Protein AF-A0A0L7L398-F1 (afdb_monomer_lite)

pLDDT: mean 77.84, std 15.39, range [39.25, 94.81]

Foldseek 3Di:
DPPPPPPPCPDPQNVLLVVLLVLLVQLLVCLLPPLVSNVVSLVVSLVSLVSHDDPVSVVSNVVSVLVSLVSLLVSLCVLCVVCNVVSVVVNVCVVVVVVVVVVVPVVPPDDDPPDVCCVVPVVSCCCVVPPVNVCCVVVVVVVVSSVSSVCSVDVPDD

Organism: Operophtera brumata (NCBI:txid104452)

Structure (mmCIF, N/CA/C/O backbone):
data_AF-A0A0L7L398-F1
#
_entry.id   AF-A0A0L7L398-F1
#
loop_
_atom_site.group_PDB
_atom_site.id
_atom_site.type_symbol
_atom_site.label_atom_id
_atom_site.label_alt_id
_atom_site.label_comp_id
_atom_site.label_asym_id
_atom_site.label_entity_id
_atom_site.label_seq_id
_atom_site.pdbx_PDB_ins_code
_atom_site.Cartn_x
_atom_site.Cartn_y
_atom_site.Cartn_z
_atom_site.occupancy
_atom_site.B_iso_or_equiv
_atom_site.auth_seq_id
_atom_site.auth_comp_id
_atom_site.auth_asym_id
_atom_site.auth_atom_id
_atom_site.pdbx_PDB_model_num
ATOM 1 N N . MET A 1 1 ? -39.641 -20.750 16.154 1.00 39.25 1 MET A N 1
ATOM 2 C CA . MET A 1 1 ? -38.904 -19.497 15.903 1.00 39.25 1 MET A CA 1
ATOM 3 C C . MET A 1 1 ? -37.516 -19.894 15.452 1.00 39.25 1 MET A C 1
ATOM 5 O O . MET A 1 1 ? -36.731 -20.330 16.280 1.00 39.25 1 MET A O 1
ATOM 9 N N . ALA A 1 2 ? -37.275 -19.894 14.142 1.00 43.53 2 ALA A N 1
ATOM 10 C CA . ALA A 1 2 ? -35.922 -20.023 13.628 1.00 43.53 2 ALA A CA 1
ATOM 11 C C . ALA A 1 2 ? -35.258 -18.660 13.843 1.00 43.53 2 ALA A C 1
ATOM 13 O O . ALA A 1 2 ? -35.734 -17.660 13.316 1.00 43.53 2 ALA A O 1
ATOM 14 N N . GLU A 1 3 ? -34.237 -18.612 14.690 1.00 47.12 3 GLU A N 1
ATOM 15 C CA . GLU A 1 3 ? -33.284 -17.507 14.703 1.00 47.12 3 GLU A CA 1
ATOM 16 C C . GLU A 1 3 ? -32.613 -17.511 13.323 1.00 47.12 3 GLU A C 1
ATOM 18 O O . GLU A 1 3 ? -31.698 -18.298 13.070 1.00 47.12 3 GLU A O 1
ATOM 23 N N . GLU A 1 4 ? -33.108 -16.697 12.388 1.00 49.31 4 GLU A N 1
ATOM 24 C CA . GLU A 1 4 ? -32.324 -16.334 11.213 1.00 49.31 4 GLU A CA 1
ATOM 25 C C . GLU A 1 4 ? -31.122 -15.555 11.739 1.00 49.31 4 GLU A C 1
ATOM 27 O O . GLU A 1 4 ? -31.197 -14.365 12.033 1.00 49.31 4 GLU A O 1
ATOM 32 N N . ARG A 1 5 ? -30.008 -16.264 11.948 1.00 48.00 5 ARG A N 1
ATOM 33 C CA . ARG A 1 5 ? -28.706 -15.636 12.140 1.00 48.00 5 ARG A CA 1
ATOM 34 C C . ARG A 1 5 ? -28.458 -14.818 10.882 1.00 48.00 5 ARG A C 1
ATOM 36 O O . ARG A 1 5 ? -28.091 -15.397 9.860 1.00 48.00 5 ARG A O 1
ATOM 43 N N . GLU A 1 6 ? -28.704 -13.510 10.933 1.00 47.56 6 GLU A N 1
ATOM 44 C CA . GLU A 1 6 ? -28.286 -12.595 9.876 1.00 47.56 6 GLU A CA 1
ATOM 45 C C . GLU A 1 6 ? -26.821 -12.905 9.586 1.00 47.56 6 GLU A C 1
ATOM 47 O O . GLU A 1 6 ? -25.951 -12.769 10.452 1.00 47.56 6 GLU A O 1
ATOM 52 N N . ASN A 1 7 ? -26.553 -13.429 8.391 1.00 52.06 7 ASN A N 1
ATOM 53 C CA . ASN A 1 7 ? -25.196 -13.714 7.977 1.00 52.06 7 ASN A CA 1
ATOM 54 C C . ASN A 1 7 ? -24.502 -12.364 7.864 1.00 52.06 7 ASN A C 1
ATOM 56 O O . ASN A 1 7 ? -24.631 -11.676 6.856 1.00 52.06 7 ASN A O 1
ATOM 60 N N . ILE A 1 8 ? -23.757 -11.997 8.905 1.00 53.94 8 ILE A N 1
ATOM 61 C CA . ILE A 1 8 ? -22.939 -10.785 8.946 1.00 53.94 8 ILE A CA 1
ATOM 62 C C . ILE A 1 8 ? -22.047 -10.742 7.688 1.00 53.94 8 ILE A C 1
ATOM 64 O O . ILE A 1 8 ? -21.820 -9.678 7.131 1.00 53.94 8 ILE A O 1
ATOM 68 N N . PHE A 1 9 ? -21.641 -11.900 7.154 1.00 49.59 9 PHE A N 1
ATOM 69 C CA . PHE A 1 9 ? -20.884 -12.055 5.904 1.00 49.59 9 PHE A CA 1
ATOM 70 C C . PHE A 1 9 ? -21.622 -11.669 4.604 1.00 49.59 9 PHE A C 1
ATOM 72 O O . PHE A 1 9 ? -20.958 -11.437 3.601 1.00 49.59 9 PHE A O 1
ATOM 79 N N . LEU A 1 10 ? -22.958 -11.603 4.596 1.00 52.22 10 LEU A N 1
ATOM 80 C CA . LEU A 1 10 ? -23.795 -11.279 3.425 1.00 52.22 10 LEU A CA 1
ATOM 81 C C . LEU A 1 10 ? -24.407 -9.871 3.492 1.00 52.22 10 LEU A C 1
ATOM 83 O O . LEU A 1 10 ? -25.253 -9.519 2.671 1.00 52.22 10 LEU A O 1
ATOM 87 N N . PHE A 1 11 ? -23.980 -9.048 4.450 1.00 59.00 11 PHE A N 1
ATOM 88 C CA . PHE A 1 11 ? -24.321 -7.630 4.450 1.00 59.00 11 PHE A CA 1
ATOM 89 C C . PHE A 1 11 ? -23.665 -6.964 3.228 1.00 59.00 11 PHE A C 1
ATOM 91 O O . PHE A 1 11 ? -22.477 -7.172 2.986 1.00 59.00 11 PHE A O 1
ATOM 98 N N . VAL A 1 12 ? -24.423 -6.165 2.466 1.00 60.59 12 VAL A N 1
ATOM 99 C CA . VAL A 1 12 ? -23.952 -5.493 1.231 1.00 60.59 12 VAL A CA 1
ATOM 100 C C . VAL A 1 12 ? -22.580 -4.801 1.391 1.00 60.59 12 VAL A C 1
ATOM 102 O O . VAL A 1 12 ? -21.748 -4.989 0.507 1.00 60.59 12 VAL A O 1
ATOM 105 N N . PRO A 1 13 ? -22.282 -4.101 2.506 1.00 61.59 13 PRO A N 1
ATOM 106 C CA . PRO A 1 13 ? -20.949 -3.560 2.793 1.00 61.59 13 PRO A CA 1
ATOM 107 C C . PRO A 1 13 ? -19.836 -4.620 2.793 1.00 61.59 13 PRO A C 1
ATOM 109 O O . PRO A 1 13 ? -18.878 -4.521 2.039 1.00 61.59 13 PRO A O 1
ATOM 112 N N . ASN A 1 14 ? -20.023 -5.732 3.508 1.00 66.31 14 ASN A N 1
ATOM 113 C CA . ASN A 1 14 ? -19.005 -6.783 3.592 1.00 66.31 14 ASN A CA 1
ATOM 114 C C . ASN A 1 14 ? -18.780 -7.493 2.243 1.00 66.31 14 ASN A C 1
ATOM 116 O O . ASN A 1 14 ? -17.672 -7.949 1.966 1.00 66.31 14 ASN A O 1
ATOM 120 N N . LEU A 1 15 ? -19.799 -7.561 1.375 1.00 70.44 15 LEU A N 1
ATOM 121 C CA . LEU A 1 15 ? -19.646 -8.076 0.010 1.00 70.44 15 LEU A CA 1
ATOM 122 C C . LEU A 1 15 ? -18.787 -7.147 -0.865 1.00 70.44 15 LEU A C 1
ATOM 124 O O . LEU A 1 15 ? -17.994 -7.635 -1.673 1.00 70.44 15 LEU A O 1
ATOM 128 N N . ILE A 1 16 ? -18.908 -5.828 -0.677 1.00 76.00 16 ILE A N 1
ATOM 129 C CA . ILE A 1 16 ? -18.028 -4.837 -1.310 1.00 76.00 16 ILE A CA 1
ATOM 130 C C . ILE A 1 16 ? -16.599 -5.033 -0.799 1.00 76.00 16 ILE A C 1
ATOM 132 O O . ILE A 1 16 ? -15.696 -5.163 -1.625 1.00 76.00 16 ILE A O 1
ATOM 136 N N . GLY A 1 17 ? -16.407 -5.193 0.515 1.00 74.00 17 GLY A N 1
ATOM 137 C CA . GLY A 1 17 ? -15.112 -5.526 1.116 1.00 74.00 17 GLY A CA 1
ATOM 138 C C . GLY A 1 17 ? -14.450 -6.766 0.495 1.00 74.00 17 GLY A C 1
ATOM 139 O O . GLY A 1 17 ? -13.281 -6.728 0.111 1.00 74.00 17 GLY A O 1
ATOM 140 N N . PHE A 1 18 ? -15.191 -7.858 0.273 1.00 78.69 18 PHE A N 1
ATOM 141 C CA . PHE A 1 18 ? -14.652 -9.028 -0.442 1.00 78.69 18 PHE A CA 1
ATOM 142 C C . PHE A 1 18 ? -14.315 -8.735 -1.912 1.00 78.69 18 PHE A C 1
ATOM 144 O O . PHE A 1 18 ? -13.302 -9.218 -2.422 1.00 78.69 18 PHE A O 1
ATOM 151 N N . GLY A 1 19 ? -15.128 -7.921 -2.592 1.00 83.31 19 GLY A N 1
ATOM 152 C CA . GLY A 1 19 ? -14.837 -7.438 -3.942 1.00 83.31 19 GLY A CA 1
ATOM 153 C C . GLY A 1 19 ? -13.525 -6.651 -4.016 1.00 83.31 19 GLY A C 1
ATOM 154 O O . GLY A 1 19 ? -12.735 -6.872 -4.936 1.00 83.31 19 GLY A O 1
ATOM 155 N N . ARG A 1 20 ? -13.245 -5.804 -3.016 1.00 86.25 20 ARG A N 1
ATOM 156 C CA . ARG A 1 20 ? -11.971 -5.076 -2.879 1.00 86.25 20 ARG A CA 1
ATOM 157 C C . ARG A 1 20 ? -10.794 -6.035 -2.775 1.00 86.25 20 ARG A C 1
ATOM 159 O O . ARG A 1 20 ? -9.842 -5.915 -3.538 1.00 86.25 20 ARG A O 1
ATOM 166 N N . VAL A 1 21 ? -10.890 -7.046 -1.913 1.00 86.38 21 VAL A N 1
ATOM 167 C CA . VAL A 1 21 ? -9.833 -8.061 -1.762 1.00 86.38 21 VAL A CA 1
ATOM 168 C C . VAL A 1 21 ? -9.542 -8.766 -3.092 1.00 86.38 21 VAL A C 1
ATOM 170 O O . VAL A 1 21 ? -8.379 -8.942 -3.452 1.00 86.38 21 VAL A O 1
ATOM 173 N N . ILE A 1 22 ? -10.572 -9.120 -3.867 1.00 89.38 22 ILE A N 1
ATOM 174 C CA . ILE A 1 22 ? -10.392 -9.744 -5.189 1.00 89.38 22 ILE A CA 1
ATOM 175 C C . ILE A 1 22 ? -9.692 -8.783 -6.163 1.00 89.38 22 ILE A C 1
ATOM 177 O O . ILE A 1 22 ? -8.738 -9.182 -6.833 1.00 89.38 22 ILE A O 1
ATOM 181 N N . LEU A 1 23 ? -10.126 -7.521 -6.232 1.00 88.19 23 LEU A N 1
ATOM 182 C CA . LEU A 1 23 ? -9.494 -6.501 -7.077 1.00 88.19 23 LEU A CA 1
ATOM 183 C C . LEU A 1 23 ? -8.032 -6.258 -6.687 1.00 88.19 23 LEU A C 1
ATOM 185 O O . LEU A 1 23 ? -7.177 -6.149 -7.567 1.00 88.19 23 LEU A O 1
ATOM 189 N N . ALA A 1 24 ? -7.733 -6.230 -5.389 1.00 89.25 24 ALA A N 1
ATOM 190 C CA . ALA A 1 24 ? -6.380 -6.107 -4.868 1.00 89.25 24 ALA A CA 1
ATOM 191 C C . ALA A 1 24 ? -5.509 -7.303 -5.290 1.00 89.25 24 ALA A C 1
ATOM 193 O O . ALA A 1 24 ? -4.429 -7.105 -5.837 1.00 89.25 24 ALA A O 1
ATOM 194 N N . ILE A 1 25 ? -6.004 -8.540 -5.163 1.00 90.56 25 ILE A N 1
ATOM 195 C CA . ILE A 1 25 ? -5.283 -9.747 -5.610 1.00 90.56 25 ILE A CA 1
ATOM 196 C C . ILE A 1 25 ? -4.986 -9.699 -7.114 1.00 90.56 25 ILE A C 1
ATOM 198 O O . ILE A 1 25 ? -3.861 -9.984 -7.530 1.00 90.56 25 ILE A O 1
ATOM 202 N N . ILE A 1 26 ? -5.970 -9.310 -7.932 1.00 90.56 26 ILE A N 1
ATOM 203 C CA . ILE A 1 26 ? -5.778 -9.134 -9.379 1.00 90.56 26 ILE A CA 1
ATOM 204 C C . ILE A 1 26 ? -4.699 -8.078 -9.632 1.00 90.56 26 ILE A C 1
ATOM 206 O O . ILE A 1 26 ? -3.782 -8.308 -10.422 1.00 90.56 26 ILE A O 1
ATOM 210 N N . SER A 1 27 ? -4.755 -6.951 -8.919 1.00 91.25 27 SER A N 1
ATOM 211 C CA . SER A 1 27 ? -3.730 -5.915 -9.007 1.00 91.25 27 SER A CA 1
ATOM 212 C C . SER A 1 27 ? -2.341 -6.461 -8.680 1.00 91.25 27 SER A C 1
ATOM 214 O O . SER A 1 27 ? -1.405 -6.187 -9.424 1.00 91.25 27 SER A O 1
ATOM 216 N N . PHE A 1 28 ? -2.186 -7.231 -7.602 1.00 91.56 28 PHE A N 1
ATOM 217 C CA . PHE A 1 28 ? -0.888 -7.762 -7.173 1.00 91.56 28 PHE A CA 1
ATOM 218 C C . PHE A 1 28 ? -0.298 -8.731 -8.193 1.00 91.56 28 PHE A C 1
ATOM 220 O O . PHE A 1 28 ? 0.907 -8.723 -8.433 1.00 91.56 28 PHE A O 1
ATOM 227 N N . TYR A 1 29 ? -1.144 -9.537 -8.832 1.00 91.44 29 TYR A N 1
ATOM 228 C CA . TYR A 1 29 ? -0.708 -10.462 -9.871 1.00 91.44 29 TYR A CA 1
ATOM 229 C C . TYR A 1 29 ? -0.186 -9.732 -11.118 1.00 91.44 29 TYR A C 1
ATOM 231 O O . TYR A 1 29 ? 0.839 -10.110 -11.685 1.00 91.44 29 TYR A O 1
ATOM 239 N N . PHE A 1 30 ? -0.871 -8.665 -11.537 1.00 91.25 30 PHE A N 1
ATOM 240 C CA . PHE A 1 30 ? -0.505 -7.908 -12.736 1.00 91.25 30 PHE A CA 1
ATOM 241 C C . PHE A 1 30 ? 0.516 -6.794 -12.485 1.00 91.25 30 PHE A C 1
ATOM 243 O O . PHE A 1 30 ? 1.105 -6.298 -13.445 1.00 91.25 30 PHE A O 1
ATOM 250 N N . MET A 1 31 ? 0.788 -6.443 -11.225 1.00 91.00 31 MET A N 1
ATOM 251 C CA . MET A 1 31 ? 1.742 -5.401 -10.832 1.00 91.00 31 MET A CA 1
ATOM 252 C C . MET A 1 31 ? 3.117 -5.524 -11.522 1.00 91.00 31 MET A C 1
ATOM 254 O O . MET A 1 31 ? 3.612 -4.510 -12.013 1.00 91.00 31 MET A O 1
ATOM 258 N N . PRO A 1 32 ? 3.733 -6.713 -11.656 1.00 88.56 32 PRO A N 1
ATOM 259 C CA . PRO A 1 32 ? 5.038 -6.833 -12.307 1.00 88.56 32 PRO A CA 1
ATOM 260 C C . PRO A 1 32 ? 5.012 -6.688 -13.837 1.00 88.56 32 PRO A C 1
ATOM 262 O O . PRO A 1 32 ? 6.064 -6.495 -14.438 1.00 88.56 32 PRO A O 1
ATOM 265 N N . THR A 1 33 ? 3.849 -6.822 -14.486 1.00 86.12 33 THR A N 1
ATOM 266 C CA . THR A 1 33 ? 3.769 -7.035 -15.946 1.00 86.12 33 THR A CA 1
ATOM 267 C C . THR A 1 33 ? 2.894 -6.028 -16.696 1.00 86.12 33 THR A C 1
ATOM 269 O O . THR A 1 33 ? 3.226 -5.679 -17.823 1.00 86.12 33 THR A O 1
ATOM 272 N N . HIS A 1 34 ? 1.788 -5.558 -16.110 1.00 88.69 34 HIS A N 1
ATOM 273 C CA . HIS A 1 34 ? 0.787 -4.719 -16.781 1.00 88.69 34 HIS A CA 1
ATOM 274 C C . HIS A 1 34 ? 0.408 -3.518 -15.904 1.00 88.69 34 HIS A C 1
ATOM 276 O O . HIS A 1 34 ? -0.574 -3.563 -15.161 1.00 88.69 34 HIS A O 1
ATOM 282 N N . CYS A 1 35 ? 1.159 -2.418 -16.038 1.00 88.12 35 CYS A N 1
ATOM 283 C CA . CYS A 1 35 ? 0.992 -1.203 -15.230 1.00 88.12 35 CYS A CA 1
ATOM 284 C C . CYS A 1 35 ? -0.441 -0.665 -15.216 1.00 88.12 35 CYS A C 1
ATOM 286 O O . CYS A 1 35 ? -0.985 -0.399 -14.149 1.00 88.12 35 CYS A O 1
ATOM 288 N N . THR A 1 36 ? -1.069 -0.505 -16.384 1.00 86.06 36 THR A N 1
ATOM 289 C CA . THR A 1 36 ? -2.403 0.104 -16.479 1.00 86.06 36 THR A CA 1
ATOM 290 C C . THR A 1 36 ? -3.456 -0.738 -15.766 1.00 86.06 36 THR A C 1
ATOM 292 O O . THR A 1 36 ? -4.225 -0.202 -14.975 1.00 86.06 36 THR A O 1
ATOM 295 N N . LEU A 1 37 ? -3.454 -2.058 -15.992 1.00 86.69 37 LEU A N 1
ATOM 296 C CA . LEU A 1 37 ? -4.405 -2.972 -15.360 1.00 86.69 37 LEU A CA 1
ATOM 297 C C . LEU A 1 37 ? -4.207 -3.011 -13.841 1.00 86.69 37 LEU A C 1
ATOM 299 O O . LEU A 1 37 ? -5.180 -2.894 -13.098 1.00 86.69 37 LEU A O 1
ATOM 303 N N . ALA A 1 38 ? -2.954 -3.103 -13.387 1.00 88.75 38 ALA A N 1
ATOM 304 C CA . ALA A 1 38 ? -2.623 -3.059 -11.969 1.00 88.75 38 ALA A CA 1
ATOM 305 C C . ALA A 1 38 ? -3.093 -1.746 -11.326 1.00 88.75 38 ALA A C 1
ATOM 307 O O . ALA A 1 38 ? -3.847 -1.783 -10.361 1.00 88.75 38 ALA A O 1
ATOM 308 N N . CYS A 1 39 ? -2.756 -0.586 -11.899 1.00 87.94 39 CYS A N 1
ATOM 309 C CA . CYS A 1 39 ? -3.191 0.711 -11.377 1.00 87.94 39 CYS A CA 1
ATOM 310 C C . CYS A 1 39 ? -4.719 0.846 -11.334 1.00 87.94 39 CYS A C 1
ATOM 312 O O . CYS A 1 39 ? -5.256 1.324 -10.337 1.00 87.94 39 CYS A O 1
ATOM 314 N N . THR A 1 40 ? -5.438 0.426 -12.381 1.00 88.12 40 THR A N 1
ATOM 315 C CA . THR A 1 40 ? -6.905 0.515 -12.399 1.00 88.12 40 THR A CA 1
ATOM 316 C C . THR A 1 40 ? -7.530 -0.372 -11.325 1.00 88.12 40 THR A C 1
ATOM 318 O O . THR A 1 40 ? -8.385 0.104 -10.581 1.00 88.12 40 THR A O 1
ATOM 321 N N . CYS A 1 41 ? -7.095 -1.628 -11.192 1.00 88.81 41 CYS A N 1
ATOM 322 C CA . CYS A 1 41 ? -7.581 -2.527 -10.143 1.00 88.81 41 CYS A CA 1
ATOM 323 C C . CYS A 1 41 ? -7.232 -2.011 -8.738 1.00 88.81 41 CYS A C 1
ATOM 325 O O . CYS A 1 41 ? -8.098 -2.014 -7.865 1.00 88.81 41 CYS A O 1
ATOM 327 N N . TYR A 1 42 ? -6.012 -1.505 -8.542 1.00 87.88 42 TYR A N 1
ATOM 328 C CA . TYR A 1 42 ? -5.545 -0.936 -7.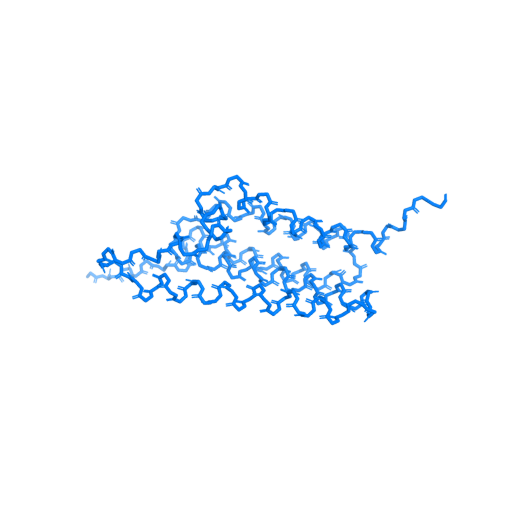278 1.00 87.88 42 TYR A CA 1
ATOM 329 C C . TYR A 1 42 ? -6.376 0.273 -6.840 1.00 87.88 42 TYR A C 1
ATOM 331 O O . TYR A 1 42 ? -6.933 0.287 -5.745 1.00 87.88 42 TYR A O 1
ATOM 339 N N . ILE A 1 43 ? -6.526 1.266 -7.723 1.00 86.50 43 ILE A N 1
ATOM 340 C CA . ILE A 1 43 ? -7.279 2.494 -7.439 1.00 86.50 43 ILE A CA 1
ATOM 341 C C . ILE A 1 43 ? -8.759 2.174 -7.235 1.00 86.50 43 ILE A C 1
ATOM 343 O O . ILE A 1 43 ? -9.380 2.713 -6.324 1.00 86.50 43 ILE A O 1
ATOM 347 N N . THR A 1 44 ? -9.328 1.270 -8.038 1.00 86.00 44 THR A N 1
ATOM 348 C CA . THR A 1 44 ? -10.730 0.856 -7.871 1.00 86.00 44 THR A CA 1
ATOM 349 C C . THR A 1 44 ? -10.930 0.168 -6.521 1.00 86.00 44 THR A C 1
ATOM 351 O O . THR A 1 44 ? -11.892 0.475 -5.824 1.00 86.00 44 THR A O 1
ATOM 354 N N . SER A 1 45 ? -10.001 -0.701 -6.109 1.00 86.50 45 SER A N 1
ATOM 355 C CA . SER A 1 45 ? -10.023 -1.321 -4.782 1.00 86.50 45 SER A CA 1
ATOM 356 C C . SER A 1 45 ? -9.942 -0.279 -3.663 1.00 86.50 45 SER A C 1
ATOM 358 O O . SER A 1 45 ? -10.684 -0.384 -2.693 1.00 86.50 45 SER A O 1
ATOM 360 N N . ALA A 1 46 ? -9.089 0.740 -3.788 1.00 82.12 46 ALA A N 1
ATOM 361 C CA . ALA A 1 46 ? -8.950 1.796 -2.783 1.00 82.12 46 ALA A CA 1
ATOM 362 C C . ALA A 1 46 ? -10.176 2.729 -2.712 1.00 82.12 46 ALA A C 1
ATOM 364 O O . ALA A 1 46 ? -10.592 3.118 -1.631 1.00 82.12 46 ALA A O 1
ATOM 365 N N . LEU A 1 47 ? -10.803 3.071 -3.843 1.00 80.56 47 LEU A N 1
ATOM 366 C CA . LEU A 1 47 ? -11.978 3.957 -3.866 1.00 80.56 47 LEU A CA 1
ATOM 367 C C . LEU A 1 47 ? -13.243 3.304 -3.296 1.00 80.56 47 LEU A C 1
ATOM 369 O O . LEU A 1 47 ? -14.122 4.001 -2.790 1.00 80.56 47 LEU A O 1
ATOM 373 N N . LEU A 1 48 ? -13.342 1.977 -3.381 1.00 77.44 48 LEU A N 1
ATOM 374 C CA . LEU A 1 48 ? -14.474 1.221 -2.843 1.00 77.44 48 LEU A CA 1
ATOM 375 C C . LEU A 1 48 ? -14.492 1.160 -1.301 1.00 77.44 48 LEU A C 1
ATOM 377 O O . LEU A 1 48 ? -15.501 0.740 -0.745 1.00 77.44 48 LEU A O 1
ATOM 381 N N . ASP A 1 49 ? -13.439 1.642 -0.631 1.00 72.00 49 ASP A N 1
ATOM 382 C CA . ASP A 1 49 ? -13.322 1.777 0.832 1.00 72.00 49 ASP A CA 1
ATOM 383 C C . ASP A 1 49 ? -14.433 2.620 1.471 1.00 72.00 49 ASP A C 1
ATOM 385 O O . ASP A 1 49 ? -14.911 2.356 2.569 1.00 72.00 49 ASP A O 1
ATOM 389 N N . ALA A 1 50 ? -14.913 3.636 0.752 1.00 64.00 50 ALA A N 1
ATOM 390 C CA . ALA A 1 50 ? -15.877 4.591 1.290 1.00 64.00 50 ALA A CA 1
ATOM 391 C C . ALA A 1 50 ? -17.297 4.020 1.490 1.00 64.00 50 ALA A C 1
ATOM 393 O O . ALA A 1 50 ? -18.173 4.729 1.990 1.00 64.00 50 ALA A O 1
ATOM 394 N N . PHE A 1 51 ? -17.550 2.775 1.071 1.00 64.31 51 PHE A N 1
ATOM 395 C CA . PHE A 1 51 ? -18.880 2.160 1.091 1.00 64.31 51 PHE A CA 1
ATOM 396 C C . PHE A 1 51 ? -19.093 1.174 2.247 1.00 64.31 51 PHE A C 1
ATOM 398 O O . PHE A 1 51 ? -20.180 0.594 2.356 1.00 64.31 51 PHE A O 1
ATOM 405 N N . ASP A 1 52 ? -18.108 1.019 3.135 1.00 62.88 52 ASP A N 1
ATOM 406 C CA . ASP A 1 52 ? -18.188 0.093 4.256 1.00 62.88 52 ASP A CA 1
ATOM 407 C C . ASP A 1 52 ? -18.831 0.708 5.515 1.00 62.88 52 ASP A C 1
ATOM 409 O O . ASP A 1 52 ? -18.478 1.783 5.998 1.00 62.88 52 ASP A O 1
ATOM 413 N N . GLY A 1 53 ? -19.855 0.024 6.040 1.00 60.25 53 GLY A N 1
ATOM 414 C CA . GLY A 1 53 ? -20.733 0.533 7.107 1.00 60.25 53 GLY A CA 1
ATOM 415 C C . GLY A 1 53 ? -20.667 -0.243 8.424 1.00 60.25 53 GLY A C 1
ATOM 416 O O . GLY A 1 53 ? -21.373 0.097 9.376 1.00 60.25 53 GLY A O 1
ATOM 417 N N . THR A 1 54 ? -19.858 -1.305 8.500 1.00 72.88 54 THR A N 1
ATOM 418 C CA . THR A 1 54 ? -19.754 -2.166 9.690 1.00 72.88 54 THR A CA 1
ATOM 419 C C . THR A 1 54 ? -18.380 -2.041 10.350 1.00 72.88 54 THR A C 1
ATOM 421 O O . THR A 1 54 ? -17.389 -1.737 9.696 1.00 72.88 54 THR A O 1
ATOM 424 N N . LYS A 1 55 ? -18.286 -2.307 11.663 1.00 70.75 55 LYS A N 1
ATOM 425 C CA . LYS A 1 55 ? -16.987 -2.311 12.374 1.00 70.75 55 LYS A CA 1
ATOM 426 C C . LYS A 1 55 ? -16.023 -3.367 11.835 1.00 70.75 55 LYS A C 1
ATOM 428 O O . LYS A 1 55 ? -14.818 -3.173 11.900 1.00 70.75 55 LYS A O 1
ATOM 433 N N . PHE A 1 56 ? -16.566 -4.489 11.364 1.00 73.50 56 PHE A N 1
ATOM 434 C CA . PHE A 1 56 ? -15.784 -5.549 10.740 1.00 73.50 56 PHE A CA 1
ATOM 435 C C . PHE A 1 56 ? -15.255 -5.102 9.375 1.00 73.50 56 PHE A C 1
ATOM 437 O O . PHE A 1 56 ? -14.063 -5.257 9.139 1.00 73.50 56 PHE A O 1
ATOM 444 N N . GLY A 1 57 ? -16.111 -4.488 8.547 1.00 73.06 57 GLY A N 1
ATOM 445 C CA . GLY A 1 57 ? -15.733 -3.858 7.276 1.00 73.06 57 GLY A CA 1
ATOM 446 C C . GLY A 1 57 ? -14.587 -2.874 7.478 1.00 73.06 57 GLY A C 1
ATOM 447 O O . GLY A 1 57 ? -13.494 -3.134 7.006 1.00 73.06 57 GLY A O 1
ATOM 448 N N . ALA A 1 58 ? -14.747 -1.895 8.373 1.00 73.62 58 ALA A N 1
ATOM 449 C CA . ALA A 1 58 ? -13.699 -0.908 8.659 1.00 73.62 58 ALA A CA 1
ATOM 450 C C . ALA A 1 58 ? -12.346 -1.513 9.105 1.00 73.62 58 ALA A C 1
ATOM 452 O O . ALA A 1 58 ? -11.286 -0.949 8.836 1.00 73.62 58 ALA A O 1
ATOM 453 N N . MET A 1 59 ? -12.351 -2.655 9.806 1.00 77.12 59 MET A N 1
ATOM 454 C CA . MET A 1 59 ? -11.111 -3.371 10.145 1.00 77.12 59 MET A CA 1
ATOM 455 C C . MET A 1 59 ? -10.528 -4.128 8.944 1.00 77.12 59 MET A C 1
ATOM 457 O O . MET A 1 59 ? -9.309 -4.158 8.771 1.00 77.12 59 MET A O 1
ATOM 461 N N . LEU A 1 60 ? -11.386 -4.760 8.138 1.00 79.94 60 LEU A N 1
ATOM 462 C CA . LEU A 1 60 ? -11.007 -5.451 6.906 1.00 79.94 60 LEU A CA 1
ATOM 463 C C . LEU A 1 60 ? -10.424 -4.470 5.881 1.00 79.94 60 LEU A C 1
ATOM 465 O O . LEU A 1 60 ? -9.430 -4.786 5.232 1.00 79.94 60 LEU A O 1
ATOM 469 N N . ASP A 1 61 ? -10.996 -3.280 5.797 1.00 81.88 61 ASP A N 1
ATOM 470 C CA . ASP A 1 61 ? -10.590 -2.169 4.948 1.00 81.88 61 ASP A CA 1
ATOM 471 C C . ASP A 1 61 ? -9.178 -1.704 5.273 1.00 81.88 61 ASP A C 1
ATOM 473 O O . ASP A 1 61 ? -8.279 -1.778 4.434 1.00 81.88 61 ASP A O 1
ATOM 477 N N . GLN A 1 62 ? -8.946 -1.359 6.543 1.00 81.69 62 GLN A N 1
ATOM 478 C CA . GLN A 1 62 ? -7.632 -0.954 7.021 1.00 81.69 62 GLN A CA 1
ATOM 479 C C . GLN A 1 62 ? -6.575 -2.031 6.728 1.00 81.69 62 GLN A C 1
ATOM 481 O O . GLN A 1 62 ? -5.458 -1.710 6.320 1.00 81.69 62 GLN A O 1
ATOM 486 N N . LEU A 1 63 ? -6.908 -3.312 6.916 1.00 83.31 63 LEU A N 1
ATOM 487 C CA . LEU A 1 63 ? -5.989 -4.416 6.634 1.00 83.31 63 LEU A CA 1
ATOM 488 C C . LEU A 1 63 ? -5.732 -4.596 5.129 1.00 83.31 63 LEU A C 1
ATOM 490 O O . LEU A 1 63 ? -4.599 -4.885 4.728 1.00 83.31 63 LEU A O 1
ATOM 494 N N . THR A 1 64 ? -6.764 -4.423 4.303 1.00 86.06 64 THR A N 1
ATOM 495 C CA . THR A 1 64 ? -6.679 -4.529 2.841 1.00 86.06 64 THR A CA 1
ATOM 496 C C . THR A 1 64 ? -5.811 -3.410 2.275 1.00 86.06 64 THR A C 1
ATOM 498 O O . THR A 1 64 ? -4.930 -3.692 1.466 1.00 86.06 64 THR A O 1
ATOM 501 N N . ASP A 1 65 ? -5.963 -2.181 2.769 1.00 86.12 65 ASP A N 1
ATOM 502 C CA . ASP A 1 65 ? -5.135 -1.039 2.373 1.00 86.12 65 ASP A CA 1
ATOM 503 C C . ASP A 1 65 ? -3.661 -1.265 2.718 1.00 86.12 65 ASP A C 1
ATOM 505 O O . ASP A 1 65 ? -2.787 -1.101 1.868 1.00 86.12 65 ASP A O 1
ATOM 509 N N . ARG A 1 66 ? -3.368 -1.721 3.948 1.00 89.19 66 ARG A N 1
ATOM 510 C CA . ARG A 1 66 ? -1.987 -2.036 4.355 1.00 89.19 66 ARG A CA 1
ATOM 511 C C . ARG A 1 66 ? -1.384 -3.151 3.504 1.00 89.19 66 ARG A C 1
ATOM 513 O O . ARG A 1 66 ? -0.216 -3.076 3.126 1.00 89.19 66 ARG A O 1
ATOM 520 N N . SER A 1 67 ? -2.175 -4.175 3.186 1.00 90.50 67 SER A N 1
ATOM 521 C CA . SER A 1 67 ? -1.753 -5.258 2.289 1.00 90.50 67 SER A CA 1
ATOM 522 C C . SER A 1 67 ? -1.483 -4.735 0.874 1.00 90.50 67 SER A C 1
ATOM 524 O O . SER A 1 67 ? -0.508 -5.147 0.247 1.00 90.50 67 SER A O 1
ATOM 526 N N . GLY A 1 68 ? -2.291 -3.780 0.406 1.00 90.62 68 GLY A N 1
ATOM 527 C CA . GLY A 1 68 ? -2.107 -3.059 -0.851 1.00 90.62 68 GLY A CA 1
ATOM 528 C C . GLY A 1 68 ? -0.748 -2.377 -0.945 1.00 90.62 68 GLY A C 1
ATOM 529 O O . GLY A 1 68 ? 0.049 -2.715 -1.827 1.00 90.62 68 GLY A O 1
ATOM 530 N N . THR A 1 69 ? -0.453 -1.489 0.005 1.00 91.31 69 THR A N 1
ATOM 531 C CA . THR A 1 69 ? 0.830 -0.778 0.058 1.00 91.31 69 THR A CA 1
ATOM 532 C C . THR A 1 69 ? 1.998 -1.762 0.208 1.00 91.31 69 THR A C 1
ATOM 534 O O . THR A 1 69 ? 3.020 -1.611 -0.460 1.00 91.31 69 THR A O 1
ATOM 537 N N . ALA A 1 70 ? 1.853 -2.825 1.010 1.00 93.44 70 ALA A N 1
ATOM 538 C CA . ALA A 1 70 ? 2.889 -3.845 1.174 1.00 93.44 70 ALA A CA 1
ATOM 539 C C . ALA A 1 70 ? 3.237 -4.553 -0.145 1.00 93.44 70 ALA A C 1
ATOM 541 O O . ALA A 1 70 ? 4.412 -4.646 -0.509 1.00 93.44 70 ALA A O 1
ATOM 542 N N . CYS A 1 71 ? 2.234 -5.020 -0.891 1.00 94.06 71 CYS A N 1
ATOM 543 C CA . CYS A 1 71 ? 2.438 -5.673 -2.184 1.00 94.06 71 CYS A CA 1
ATOM 544 C C . CYS A 1 71 ? 3.018 -4.716 -3.238 1.00 94.06 71 CYS A C 1
ATOM 546 O O . CYS A 1 71 ? 3.883 -5.119 -4.025 1.00 94.06 71 CYS A O 1
ATOM 548 N N . LEU A 1 72 ? 2.612 -3.442 -3.216 1.00 92.94 72 LEU A N 1
ATOM 549 C CA . LEU A 1 72 ? 3.205 -2.398 -4.051 1.00 92.94 72 LEU A CA 1
ATOM 550 C C . LEU A 1 72 ? 4.698 -2.215 -3.737 1.00 92.94 72 LEU A C 1
ATOM 552 O O . LEU A 1 72 ? 5.528 -2.237 -4.645 1.00 92.94 72 LEU A O 1
ATOM 556 N N . MET A 1 73 ? 5.061 -2.108 -2.458 1.00 93.50 73 MET A N 1
ATOM 557 C CA . MET A 1 73 ? 6.452 -1.953 -2.022 1.00 93.50 73 MET A CA 1
ATOM 558 C C . MET A 1 73 ? 7.315 -3.178 -2.336 1.00 93.50 73 MET A C 1
ATOM 560 O O . MET A 1 73 ? 8.461 -3.025 -2.758 1.00 93.50 73 MET A O 1
ATOM 564 N N . VAL A 1 74 ? 6.775 -4.391 -2.181 1.00 94.81 74 VAL A N 1
ATOM 565 C CA . VAL A 1 74 ? 7.460 -5.628 -2.588 1.00 94.81 74 VAL A CA 1
ATOM 566 C C . VAL A 1 74 ? 7.732 -5.614 -4.091 1.00 94.81 74 VAL A C 1
ATOM 568 O O . VAL A 1 74 ? 8.850 -5.910 -4.506 1.00 94.81 74 VAL A O 1
ATOM 571 N N . THR A 1 75 ? 6.759 -5.202 -4.906 1.00 93.31 75 THR A N 1
ATOM 572 C CA . THR A 1 75 ? 6.956 -5.052 -6.355 1.00 93.31 75 THR A CA 1
ATOM 573 C C . THR A 1 75 ? 8.028 -4.003 -6.659 1.00 93.31 75 THR A C 1
ATOM 575 O O . THR A 1 75 ? 8.948 -4.269 -7.431 1.00 93.31 75 THR A O 1
ATOM 578 N N . LEU A 1 76 ? 7.987 -2.842 -6.002 1.00 92.62 76 LEU A N 1
ATOM 579 C CA . LEU A 1 76 ? 9.007 -1.800 -6.150 1.00 92.62 76 LEU A CA 1
ATOM 580 C C . LEU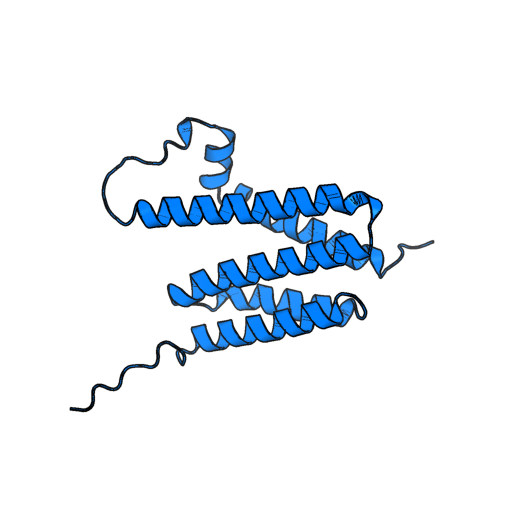 A 1 76 ? 10.409 -2.287 -5.772 1.00 92.62 76 LEU A C 1
ATOM 582 O O . LEU A 1 76 ? 11.368 -1.919 -6.443 1.00 92.62 76 LEU A O 1
ATOM 586 N N . ALA A 1 77 ? 10.548 -3.148 -4.763 1.00 93.88 77 ALA A N 1
ATOM 587 C CA . ALA A 1 77 ? 11.834 -3.746 -4.405 1.00 93.88 77 ALA A CA 1
ATOM 588 C C . ALA A 1 77 ? 12.388 -4.665 -5.511 1.00 93.88 77 ALA A C 1
ATOM 590 O O . ALA A 1 77 ? 13.605 -4.793 -5.647 1.00 93.88 77 ALA A O 1
ATOM 591 N N . THR A 1 78 ? 11.522 -5.263 -6.341 1.00 93.06 78 THR A N 1
ATOM 592 C CA . THR A 1 78 ? 11.964 -6.014 -7.530 1.00 93.06 78 THR A CA 1
ATOM 593 C C . THR A 1 78 ? 12.436 -5.101 -8.663 1.00 93.06 78 THR A C 1
ATOM 595 O O . THR A 1 78 ? 13.373 -5.454 -9.375 1.00 93.06 78 THR A O 1
ATOM 598 N N . PHE A 1 79 ? 11.834 -3.917 -8.810 1.00 91.69 79 PHE A N 1
ATOM 599 C CA . PHE A 1 79 ? 12.207 -2.931 -9.832 1.00 91.69 79 PHE A CA 1
ATOM 600 C C . PHE A 1 79 ? 13.449 -2.121 -9.449 1.00 91.69 79 PHE A C 1
ATOM 602 O O . PHE A 1 79 ? 14.303 -1.843 -10.288 1.00 91.69 79 PHE A O 1
ATOM 609 N N . TYR A 1 80 ? 13.579 -1.782 -8.168 1.00 91.88 80 TYR A N 1
ATOM 610 C CA . TYR A 1 80 ? 14.633 -0.935 -7.620 1.00 91.88 80 TYR A CA 1
ATOM 611 C C . TYR A 1 80 ? 15.449 -1.686 -6.556 1.00 91.88 80 TYR A C 1
ATOM 613 O O . TYR A 1 80 ? 15.465 -1.278 -5.390 1.00 91.88 80 TYR A O 1
ATOM 621 N N . PRO A 1 81 ? 16.189 -2.752 -6.925 1.00 91.81 81 PRO A N 1
ATOM 622 C CA . PRO A 1 81 ? 16.872 -3.620 -5.962 1.00 91.81 81 PRO A CA 1
ATOM 623 C C . PRO A 1 81 ? 17.908 -2.888 -5.093 1.00 91.81 81 PRO A C 1
ATOM 625 O O . PRO A 1 81 ? 18.183 -3.306 -3.971 1.00 91.81 81 PRO A O 1
ATOM 628 N N . GLN A 1 82 ? 18.450 -1.766 -5.580 1.00 92.75 82 GLN A N 1
ATOM 629 C CA . GLN A 1 82 ? 19.383 -0.901 -4.844 1.00 92.75 82 GLN A CA 1
ATOM 630 C C . GLN A 1 82 ? 18.737 -0.233 -3.614 1.00 92.75 82 GLN A C 1
ATOM 632 O O . GLN A 1 82 ? 19.420 0.067 -2.639 1.00 92.75 82 GLN A O 1
ATOM 637 N N . TRP A 1 83 ? 17.419 -0.014 -3.643 1.00 92.88 83 TRP A N 1
ATOM 638 C CA . TRP A 1 83 ? 16.660 0.675 -2.594 1.00 92.88 83 TRP A CA 1
ATOM 639 C C . TRP A 1 83 ? 15.868 -0.286 -1.697 1.00 92.88 83 TRP A C 1
ATOM 641 O O . TRP A 1 83 ? 15.175 0.158 -0.782 1.00 92.88 83 TRP A O 1
ATOM 651 N N . THR A 1 84 ? 15.996 -1.600 -1.914 1.00 93.25 84 THR A N 1
ATOM 652 C CA . THR A 1 84 ? 15.252 -2.649 -1.199 1.00 93.25 84 THR A CA 1
ATOM 653 C C . THR A 1 84 ? 15.333 -2.518 0.316 1.00 93.25 84 THR A C 1
ATOM 655 O O . THR A 1 84 ? 14.309 -2.640 0.977 1.00 93.25 84 THR A O 1
ATOM 658 N N . PHE A 1 85 ? 16.510 -2.224 0.876 1.00 94.69 85 PHE A N 1
ATOM 659 C CA . PHE A 1 85 ? 16.659 -2.051 2.325 1.00 94.69 85 PHE A CA 1
ATOM 660 C C . PHE A 1 85 ? 15.766 -0.925 2.870 1.00 94.69 85 PHE A C 1
ATOM 662 O O . PHE A 1 85 ? 15.096 -1.098 3.885 1.00 94.69 85 PHE A O 1
ATOM 669 N N . TRP A 1 86 ? 15.706 0.212 2.172 1.00 93.81 86 TRP A N 1
ATOM 670 C CA . TRP A 1 86 ? 14.898 1.362 2.583 1.00 93.81 86 TRP A CA 1
ATOM 671 C C . TRP A 1 86 ? 13.400 1.096 2.434 1.00 93.81 86 TRP A C 1
ATOM 673 O O . TRP A 1 86 ? 12.627 1.452 3.322 1.00 93.81 86 TRP A O 1
ATOM 683 N N . LEU A 1 87 ? 12.998 0.414 1.358 1.00 93.00 87 LEU A N 1
ATOM 684 C CA . LEU A 1 87 ? 11.614 -0.027 1.169 1.00 93.00 87 LEU A CA 1
ATOM 685 C C . LEU A 1 87 ? 11.206 -1.033 2.256 1.00 93.00 87 LEU A C 1
ATOM 687 O O . LEU A 1 87 ? 10.164 -0.877 2.882 1.00 93.00 87 LEU A O 1
ATOM 691 N N . GLN A 1 88 ? 12.048 -2.021 2.560 1.00 93.75 88 GLN A N 1
ATOM 692 C CA . GLN A 1 88 ? 11.795 -2.986 3.634 1.00 93.75 88 GLN A CA 1
ATOM 693 C C . GLN A 1 88 ? 11.677 -2.308 5.000 1.00 93.75 88 GLN A C 1
ATOM 695 O O . GLN A 1 88 ? 10.765 -2.624 5.761 1.00 93.75 88 GLN A O 1
ATOM 700 N N . LEU A 1 89 ? 12.567 -1.358 5.301 1.00 94.81 89 LEU A N 1
ATOM 701 C CA . LEU A 1 89 ? 12.523 -0.605 6.549 1.00 94.81 89 LEU A CA 1
ATOM 702 C C . LEU A 1 89 ? 11.236 0.222 6.656 1.00 94.81 89 LEU A C 1
ATOM 704 O O . LEU A 1 89 ? 10.573 0.180 7.690 1.00 94.81 89 LEU A O 1
ATOM 708 N N . SER A 1 90 ? 10.852 0.934 5.592 1.00 93.19 90 SER A N 1
ATOM 709 C CA . SER A 1 90 ? 9.614 1.717 5.588 1.00 93.19 90 SER A CA 1
ATOM 710 C C . SER A 1 90 ? 8.376 0.831 5.746 1.00 93.19 90 SER A C 1
ATOM 712 O O . SER A 1 90 ? 7.495 1.184 6.528 1.00 93.19 90 SER A O 1
ATOM 714 N N . LEU A 1 91 ? 8.335 -0.333 5.090 1.00 93.62 91 LEU A N 1
ATOM 715 C CA . LEU A 1 91 ? 7.241 -1.294 5.225 1.00 93.62 91 LEU A CA 1
ATOM 716 C C . LEU A 1 91 ? 7.149 -1.855 6.652 1.00 93.62 91 LEU A C 1
ATOM 718 O O . LEU A 1 91 ? 6.064 -1.941 7.227 1.00 93.62 91 LEU A O 1
ATOM 722 N N . ALA A 1 92 ? 8.291 -2.217 7.242 1.00 93.38 92 ALA A N 1
ATOM 723 C CA . ALA A 1 92 ? 8.351 -2.743 8.602 1.00 93.38 92 ALA A CA 1
ATOM 724 C C . ALA A 1 92 ? 7.865 -1.715 9.633 1.00 93.38 92 ALA A C 1
ATOM 726 O O . ALA A 1 92 ? 7.115 -2.070 10.547 1.00 93.38 92 ALA A O 1
ATOM 727 N N . ILE A 1 93 ? 8.262 -0.448 9.474 1.00 91.44 93 ILE A N 1
ATOM 728 C CA . ILE A 1 93 ? 7.801 0.654 10.324 1.00 91.44 93 ILE A CA 1
ATOM 729 C C . ILE A 1 93 ? 6.289 0.844 10.171 1.00 91.44 93 ILE A C 1
ATOM 731 O O . ILE A 1 93 ? 5.596 0.877 11.186 1.00 91.44 93 ILE A O 1
ATOM 735 N N . ASP A 1 94 ? 5.763 0.904 8.942 1.00 90.19 94 ASP A N 1
ATOM 736 C CA . ASP A 1 94 ? 4.331 1.126 8.701 1.00 90.19 94 ASP A CA 1
ATOM 737 C C . ASP A 1 94 ? 3.458 0.056 9.373 1.00 90.19 94 ASP A C 1
ATOM 739 O O . ASP A 1 94 ? 2.562 0.391 10.154 1.00 90.19 94 ASP A O 1
ATOM 743 N N . ILE A 1 95 ? 3.770 -1.227 9.148 1.00 89.25 95 ILE A N 1
ATOM 744 C CA . ILE A 1 95 ? 3.021 -2.351 9.727 1.00 89.25 95 ILE A CA 1
ATOM 745 C C . ILE A 1 95 ? 3.127 -2.341 11.254 1.00 89.25 95 ILE A C 1
ATOM 747 O O . ILE A 1 95 ? 2.116 -2.459 11.946 1.00 89.25 95 ILE A O 1
ATOM 751 N N . THR A 1 96 ? 4.337 -2.176 11.798 1.00 88.62 96 THR A N 1
ATOM 752 C CA . THR A 1 96 ? 4.562 -2.241 13.250 1.00 88.62 96 THR A CA 1
ATOM 753 C C . THR A 1 96 ? 3.867 -1.090 13.976 1.00 88.62 96 THR A C 1
ATOM 755 O O . THR A 1 96 ? 3.216 -1.313 14.998 1.00 88.62 96 THR A O 1
ATOM 758 N N . CYS A 1 97 ? 3.953 0.135 13.449 1.00 85.38 97 CYS A N 1
ATOM 759 C CA . CYS A 1 97 ? 3.299 1.304 14.033 1.00 85.38 97 CYS A CA 1
ATOM 760 C C . CYS A 1 97 ? 1.772 1.170 14.021 1.00 85.38 97 CYS A C 1
ATOM 762 O O . CYS A 1 97 ? 1.141 1.408 15.053 1.00 85.38 97 CYS A O 1
ATOM 764 N N . HIS A 1 98 ? 1.176 0.740 12.903 1.00 85.69 98 HIS A N 1
ATOM 765 C CA . HIS A 1 98 ? -0.272 0.523 12.823 1.00 85.69 98 HIS A CA 1
ATOM 766 C C . HIS A 1 98 ? -0.738 -0.605 13.743 1.00 85.69 98 HIS A C 1
ATOM 768 O O . HIS A 1 98 ? -1.755 -0.459 14.420 1.00 85.69 98 HIS A O 1
ATOM 774 N N . TRP A 1 99 ? 0.018 -1.703 13.816 1.00 85.00 99 TRP A N 1
ATOM 775 C CA . TRP A 1 99 ? -0.291 -2.824 14.699 1.00 85.00 99 TRP A CA 1
ATOM 776 C C . TRP A 1 99 ? -0.280 -2.404 16.174 1.00 85.00 99 TRP A C 1
ATOM 778 O O . TRP A 1 99 ? -1.240 -2.655 16.904 1.00 85.00 99 TRP A O 1
ATOM 788 N N . LEU A 1 100 ? 0.766 -1.694 16.610 1.00 83.00 100 LEU A N 1
ATOM 789 C CA . LEU A 1 100 ? 0.862 -1.157 17.971 1.00 83.00 100 LEU A CA 1
ATOM 790 C C . LEU A 1 100 ? -0.258 -0.154 18.275 1.00 83.00 100 LEU A C 1
ATOM 792 O O . LEU A 1 100 ? -0.860 -0.207 19.349 1.00 83.00 100 LEU A O 1
ATOM 796 N N . TYR A 1 101 ? -0.578 0.739 17.338 1.00 80.56 101 TYR A N 1
ATOM 797 C CA . TYR A 1 101 ? -1.672 1.694 17.505 1.00 80.56 101 TYR A CA 1
ATOM 798 C C . TYR A 1 101 ? -3.028 0.986 17.647 1.00 80.56 101 TYR A C 1
ATOM 800 O O . TYR A 1 101 ? -3.773 1.248 18.590 1.00 80.56 101 TYR A O 1
ATOM 808 N N . LEU A 1 102 ? -3.327 0.016 16.782 1.00 79.94 102 LEU A N 1
ATOM 809 C CA . LEU A 1 102 ? -4.573 -0.749 16.846 1.00 79.94 102 LEU A CA 1
ATOM 810 C C . LEU A 1 102 ? -4.694 -1.523 18.166 1.00 79.94 102 LEU A C 1
ATOM 812 O O . LEU A 1 102 ? -5.757 -1.515 18.794 1.00 79.94 102 LEU A O 1
ATOM 816 N N . HIS A 1 103 ? -3.605 -2.141 18.632 1.00 81.00 103 HIS A N 1
ATOM 817 C CA . HIS A 1 103 ? -3.582 -2.827 19.923 1.00 81.00 103 HIS A CA 1
ATOM 818 C C . HIS A 1 103 ? -3.782 -1.878 21.103 1.00 81.00 103 HIS A C 1
ATOM 820 O O . HIS A 1 103 ? -4.549 -2.206 22.006 1.00 81.00 103 HIS A O 1
ATOM 826 N N . THR A 1 104 ? -3.136 -0.710 21.110 1.00 76.38 104 THR A N 1
ATOM 827 C CA . THR A 1 104 ? -3.306 0.262 22.202 1.00 76.38 104 THR A CA 1
ATOM 828 C C . THR A 1 104 ? -4.737 0.791 22.258 1.00 76.38 104 THR A C 1
ATOM 830 O O . THR A 1 104 ? -5.331 0.782 23.334 1.00 76.38 104 THR A O 1
ATOM 833 N N . VAL A 1 105 ? -5.341 1.132 21.114 1.00 72.50 105 VAL A N 1
ATOM 834 C CA . VAL A 1 105 ? -6.748 1.564 21.033 1.00 72.50 105 VAL A CA 1
ATOM 835 C C . VAL A 1 105 ? -7.713 0.452 21.465 1.00 72.50 105 VAL A C 1
ATOM 837 O O . VAL A 1 105 ? -8.684 0.716 22.173 1.00 72.50 105 VAL A O 1
ATOM 840 N N . THR A 1 106 ? -7.442 -0.802 21.092 1.00 73.56 106 THR A N 1
ATOM 841 C CA . THR A 1 106 ? -8.283 -1.953 21.470 1.00 73.56 106 THR A CA 1
ATOM 842 C C . THR A 1 106 ? -8.194 -2.264 22.966 1.00 73.56 106 THR A C 1
ATOM 844 O O . THR A 1 106 ? -9.219 -2.472 23.614 1.00 73.56 106 THR A O 1
ATOM 847 N N . LEU A 1 107 ? -6.983 -2.262 23.537 1.00 73.81 107 LEU A N 1
ATOM 848 C CA . LEU A 1 107 ? -6.744 -2.503 24.967 1.00 73.81 107 LEU A CA 1
ATOM 849 C C . LEU A 1 107 ? -7.311 -1.384 25.852 1.00 73.81 107 LEU A C 1
ATOM 851 O O . LEU A 1 107 ? -7.708 -1.643 26.984 1.00 73.81 107 LEU A O 1
ATOM 855 N N . GLN A 1 108 ? -7.402 -0.158 25.331 1.00 68.44 108 GLN A N 1
ATOM 856 C CA . GLN A 1 108 ? -8.058 0.984 25.982 1.00 68.44 108 GLN A CA 1
ATOM 857 C C . GLN A 1 108 ? -9.592 0.940 25.915 1.00 68.44 108 GLN A C 1
ATOM 859 O O . GLN A 1 108 ? -10.249 1.896 26.333 1.00 68.44 108 GLN A O 1
ATOM 864 N N . GLY A 1 109 ? -10.164 -0.146 25.378 1.00 55.75 109 GLY A N 1
ATOM 865 C CA . GLY A 1 109 ? -11.586 -0.346 25.130 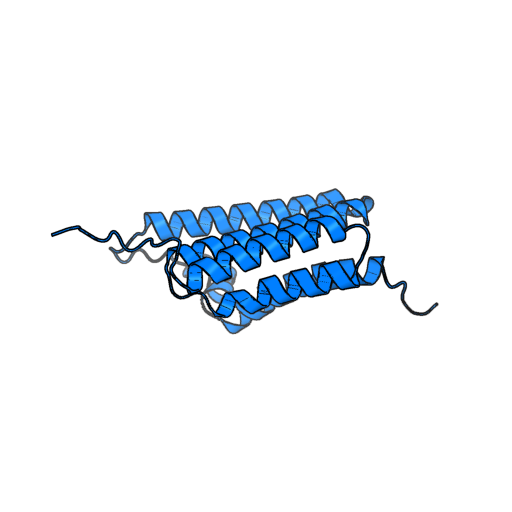1.00 55.75 109 GLY A CA 1
ATOM 866 C C . GLY A 1 109 ? -12.488 0.296 26.180 1.00 55.75 109 GLY A C 1
ATOM 867 O O . GLY A 1 109 ? -12.603 -0.208 27.287 1.00 55.75 109 GLY A O 1
ATOM 868 N N . LYS A 1 110 ? -13.133 1.413 25.812 1.00 54.19 110 LYS A N 1
ATOM 869 C CA . LYS A 1 110 ? -14.174 2.107 26.590 1.00 54.19 110 LYS A CA 1
ATOM 870 C C . LYS A 1 110 ? -14.015 1.971 28.115 1.00 54.19 110 LYS A C 1
ATOM 872 O O . LYS A 1 110 ? -14.781 1.242 28.731 1.00 54.19 110 LYS A O 1
ATOM 877 N N . THR A 1 111 ? -13.087 2.691 28.736 1.00 44.69 111 THR A N 1
ATOM 878 C CA . THR A 1 111 ? -13.292 3.375 30.030 1.00 44.69 111 THR A CA 1
ATOM 879 C C . THR A 1 111 ? -11.979 3.961 30.539 1.00 44.69 111 THR A C 1
ATOM 881 O O . THR A 1 111 ? -10.965 3.285 30.644 1.00 44.69 111 THR A O 1
ATOM 884 N N . SER A 1 112 ? -12.077 5.218 30.969 1.00 39.25 112 SER A N 1
ATOM 885 C CA . SER A 1 112 ? -11.130 5.940 31.819 1.00 39.25 112 SER A CA 1
ATOM 886 C C . SER A 1 112 ? -10.033 6.760 31.129 1.00 39.25 112 SER A C 1
ATOM 888 O O . SER A 1 112 ? -9.258 6.307 30.295 1.00 39.25 112 SER A O 1
ATOM 890 N N . HIS A 1 113 ? -10.001 8.024 31.544 1.00 42.28 113 HIS A N 1
ATOM 891 C CA . HIS A 1 113 ? -9.339 9.196 30.977 1.00 42.28 113 HIS A CA 1
ATOM 892 C C . HIS A 1 113 ? -7.813 9.232 31.140 1.00 42.28 113 HIS A C 1
ATOM 894 O O . HIS A 1 113 ? -7.249 10.295 31.385 1.00 42.28 113 HIS A O 1
ATOM 900 N N . LYS A 1 114 ? -7.113 8.112 30.956 1.00 41.16 114 LYS A N 1
ATOM 901 C CA . LYS A 1 114 ? -5.720 8.195 30.511 1.00 41.16 114 LYS A CA 1
ATOM 902 C C . LYS A 1 114 ? -5.748 8.207 28.996 1.00 41.16 114 LYS A C 1
ATOM 904 O O . LYS A 1 114 ? -5.535 7.190 28.345 1.00 41.16 114 LYS A O 1
ATOM 909 N N . PHE A 1 115 ? -6.055 9.391 28.456 1.00 48.44 115 PHE A N 1
ATOM 910 C CA . PHE A 1 115 ? -5.538 9.772 27.149 1.00 48.44 115 PHE A CA 1
ATOM 911 C C . PHE A 1 115 ? -4.104 9.240 27.094 1.00 48.44 115 PHE A C 1
ATOM 913 O O . PHE A 1 115 ? -3.334 9.473 28.029 1.00 48.44 115 PHE A O 1
ATOM 920 N N . ILE A 1 116 ? -3.750 8.499 26.041 1.00 49.16 116 ILE A N 1
ATOM 921 C CA . ILE A 1 116 ? -2.359 8.538 25.588 1.00 49.16 116 ILE A CA 1
ATOM 922 C C . ILE A 1 116 ? -2.080 10.024 25.550 1.00 49.16 116 ILE A C 1
ATOM 924 O O . ILE A 1 116 ? -2.759 10.734 24.803 1.00 49.16 116 ILE A O 1
ATOM 928 N N . ASP A 1 117 ? -1.245 10.499 26.465 1.00 47.94 117 ASP A N 1
ATOM 929 C CA . ASP A 1 117 ? -0.934 11.903 26.547 1.00 47.94 117 ASP A CA 1
ATOM 930 C C . ASP A 1 117 ? -0.088 12.176 25.312 1.00 47.94 117 ASP A C 1
ATOM 932 O O . ASP A 1 117 ? 1.137 12.135 25.321 1.00 47.94 117 ASP A O 1
ATOM 936 N N . MET A 1 118 ? -0.770 12.364 24.180 1.00 51.50 118 MET A N 1
ATOM 937 C CA . MET A 1 118 ? -0.170 12.748 22.917 1.00 51.50 118 MET A CA 1
ATOM 938 C C . MET A 1 118 ? 0.547 14.097 23.096 1.00 51.50 118 MET A C 1
ATOM 940 O O . MET A 1 118 ? 1.258 14.503 22.188 1.00 51.50 118 MET A O 1
ATOM 944 N N . SER A 1 119 ? 0.411 14.770 24.254 1.00 47.59 119 SER A N 1
ATOM 945 C CA . SER A 1 119 ? 1.216 15.923 24.652 1.00 47.59 119 SER A CA 1
ATOM 946 C C . SER A 1 119 ? 2.686 15.605 24.968 1.00 47.59 119 SER A C 1
ATOM 948 O O . SER A 1 119 ? 3.494 16.529 24.935 1.00 47.59 119 SER A O 1
ATOM 950 N N . GLU A 1 120 ? 3.088 14.342 25.178 1.00 56.47 120 GLU A N 1
ATOM 951 C CA . GLU A 1 120 ? 4.510 14.016 25.405 1.00 56.47 120 GLU A CA 1
ATOM 952 C C . GLU A 1 120 ? 5.363 14.149 24.133 1.00 56.47 120 GLU A C 1
ATOM 954 O O . GLU A 1 120 ? 6.564 14.409 24.219 1.00 56.47 120 GLU A O 1
ATOM 959 N N . ASN A 1 121 ? 4.764 14.023 22.940 1.00 65.88 121 ASN A N 1
ATOM 960 C CA . ASN A 1 121 ? 5.470 14.238 21.678 1.00 65.88 121 ASN A CA 1
ATOM 961 C C . ASN A 1 121 ? 4.685 15.183 20.747 1.00 65.88 121 ASN A C 1
ATOM 963 O O . ASN A 1 121 ? 3.688 14.769 20.146 1.00 65.88 121 ASN A O 1
ATOM 967 N N . PRO A 1 122 ? 5.145 16.435 20.553 1.00 72.50 122 PRO A N 1
ATOM 968 C CA . PRO A 1 122 ? 4.427 17.437 19.766 1.00 72.50 122 PRO A CA 1
ATOM 969 C C . PRO A 1 122 ? 4.209 17.023 18.302 1.00 72.50 122 PRO A C 1
ATOM 971 O O . PRO A 1 122 ? 3.228 17.444 17.690 1.00 72.50 122 PRO A O 1
ATOM 974 N N . ILE A 1 123 ? 5.068 16.160 17.746 1.00 71.62 123 ILE A N 1
ATOM 975 C CA . ILE A 1 123 ? 4.915 15.634 16.381 1.00 71.62 123 ILE A CA 1
ATOM 976 C C . ILE A 1 123 ? 3.717 14.682 16.313 1.00 71.62 123 ILE A C 1
ATOM 978 O O . ILE A 1 123 ? 2.864 14.818 15.438 1.00 71.62 123 ILE A O 1
ATOM 982 N N . MET A 1 124 ? 3.616 13.758 17.272 1.00 67.69 124 MET A N 1
ATOM 983 C CA . MET A 1 124 ? 2.492 12.822 17.372 1.00 67.69 124 MET A CA 1
ATOM 984 C C . MET A 1 124 ? 1.179 13.564 17.639 1.00 67.69 124 MET A C 1
ATOM 986 O O . MET A 1 124 ? 0.157 13.238 17.037 1.00 67.69 124 MET A O 1
ATOM 990 N N . HIS A 1 125 ? 1.211 14.610 18.473 1.00 71.69 125 HIS A N 1
ATOM 991 C CA . HIS A 1 125 ? 0.044 15.451 18.727 1.00 71.69 125 HIS A CA 1
ATOM 992 C C . HIS A 1 125 ? -0.495 16.081 17.442 1.00 71.69 125 HIS A C 1
ATOM 994 O O . HIS A 1 125 ? -1.684 15.972 17.153 1.00 71.69 125 HIS A O 1
ATOM 1000 N N . VAL A 1 126 ? 0.364 16.726 16.647 1.00 73.75 126 VAL A N 1
ATOM 1001 C CA . VAL A 1 126 ? -0.050 17.357 15.385 1.00 73.75 126 VAL A CA 1
ATOM 1002 C C . VAL A 1 126 ? -0.543 16.308 14.390 1.00 73.75 126 VAL A C 1
ATOM 1004 O O . VAL A 1 126 ? -1.577 16.521 13.756 1.00 73.75 126 VAL A O 1
ATOM 1007 N N . TYR A 1 127 ? 0.149 15.170 14.305 1.00 69.94 127 TYR A N 1
ATOM 1008 C CA . TYR A 1 127 ? -0.189 14.078 13.396 1.00 69.94 127 TYR A CA 1
ATOM 1009 C C . TYR A 1 127 ? -1.581 13.487 13.666 1.00 69.94 127 TYR A C 1
ATOM 1011 O O . TYR A 1 127 ? -2.363 13.323 12.734 1.00 69.94 127 TYR A O 1
ATOM 1019 N N . TYR A 1 128 ? -1.933 13.2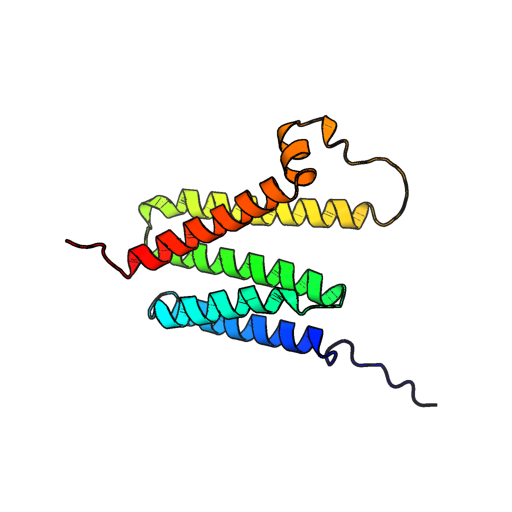30 14.930 1.00 69.06 128 TYR A N 1
ATOM 1020 C CA . TYR A 1 128 ? -3.227 12.634 15.288 1.00 69.06 128 TYR A CA 1
ATOM 1021 C C . TYR A 1 128 ? -4.352 13.653 15.534 1.00 69.06 128 TYR A C 1
ATOM 1023 O O . TYR A 1 128 ? -5.526 13.296 15.443 1.00 69.06 128 TYR A O 1
ATOM 1031 N N . THR A 1 129 ? -4.034 14.920 15.823 1.00 75.56 129 THR A N 1
ATOM 1032 C CA . THR A 1 129 ? -5.050 15.962 16.084 1.00 75.56 129 THR A CA 1
ATOM 1033 C C . THR A 1 129 ? -5.524 16.636 14.799 1.00 75.56 129 THR A C 1
ATOM 1035 O O . THR A 1 129 ? -6.695 17.000 14.677 1.00 75.56 129 THR A O 1
ATOM 1038 N N . ASN A 1 130 ? -4.636 16.809 13.816 1.00 80.00 130 ASN A N 1
ATOM 1039 C CA . ASN A 1 130 ? -4.961 17.496 12.574 1.00 80.00 130 ASN A CA 1
ATOM 1040 C C . ASN A 1 130 ? -5.251 16.494 11.447 1.00 80.00 130 ASN A C 1
ATOM 1042 O O . ASN A 1 130 ? -4.342 16.001 10.780 1.00 80.00 130 ASN A O 1
ATOM 1046 N N . LYS A 1 131 ? -6.544 16.258 11.188 1.00 74.19 131 LYS A N 1
ATOM 1047 C CA . LYS A 1 131 ? -7.020 15.377 10.105 1.00 74.19 131 LYS A CA 1
ATOM 1048 C C . LYS A 1 131 ? -6.438 15.733 8.735 1.00 74.19 131 LYS A C 1
ATOM 1050 O O . LYS A 1 131 ? -6.204 14.838 7.932 1.00 74.19 131 LYS A O 1
ATOM 1055 N N . THR A 1 132 ? -6.183 17.014 8.474 1.00 79.94 132 THR A N 1
ATOM 1056 C CA . THR A 1 132 ? -5.592 17.474 7.213 1.00 79.94 132 THR A CA 1
ATOM 1057 C C . THR A 1 132 ? -4.148 16.996 7.087 1.00 79.94 132 THR A C 1
ATOM 1059 O O . THR A 1 132 ? -3.781 16.450 6.053 1.00 79.94 132 THR A O 1
ATOM 1062 N N . VAL A 1 133 ? -3.341 17.131 8.145 1.00 80.94 133 VAL A N 1
ATOM 1063 C CA . VAL A 1 133 ? -1.942 16.662 8.153 1.00 80.94 133 VAL A CA 1
ATOM 1064 C C . VAL A 1 133 ? -1.880 15.146 7.990 1.00 80.94 133 VAL A C 1
ATOM 1066 O O . VAL A 1 133 ? -1.117 14.657 7.161 1.00 80.94 133 VAL A O 1
ATOM 1069 N N . LEU A 1 134 ? -2.724 14.417 8.724 1.00 78.38 134 LEU A N 1
ATOM 1070 C CA . LEU A 1 134 ? -2.825 12.962 8.626 1.00 78.38 134 LEU A CA 1
ATOM 1071 C C . LEU A 1 134 ? -3.167 12.513 7.200 1.00 78.38 134 LEU A C 1
ATOM 1073 O O . LEU A 1 134 ? -2.479 11.668 6.631 1.00 78.38 134 LEU A O 1
ATOM 1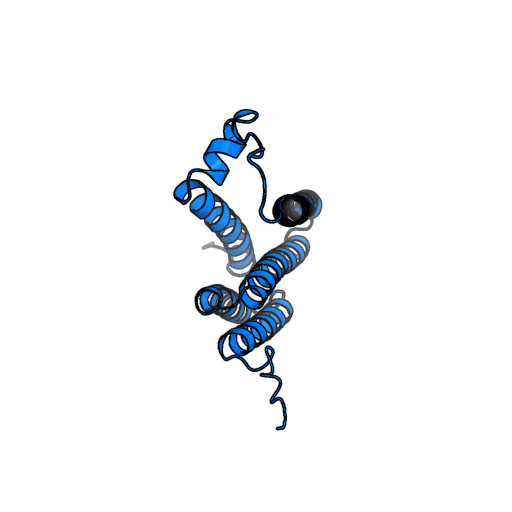077 N N . PHE A 1 135 ? -4.200 13.117 6.605 1.00 79.00 135 PHE A N 1
ATOM 1078 C CA . PHE A 1 135 ? -4.625 12.800 5.246 1.00 79.00 135 PHE A CA 1
ATOM 1079 C C . PHE A 1 135 ? -3.521 13.082 4.226 1.00 79.00 135 PHE A C 1
ATOM 1081 O O . PHE A 1 135 ? -3.213 12.212 3.418 1.00 79.00 135 PHE A O 1
ATOM 1088 N N . PHE A 1 136 ? -2.886 14.258 4.281 1.00 82.69 136 PHE A N 1
ATOM 1089 C CA . PHE A 1 136 ? -1.807 14.601 3.352 1.00 82.69 136 PHE A CA 1
ATOM 1090 C C . PHE A 1 136 ? -0.590 13.691 3.499 1.00 82.69 136 PHE A C 1
ATOM 1092 O O . PHE A 1 136 ? 0.023 13.354 2.490 1.00 82.69 136 PHE A O 1
ATOM 1099 N N . MET A 1 137 ? -0.237 13.271 4.716 1.00 83.88 137 MET A N 1
ATOM 1100 C CA . MET A 1 137 ? 0.901 12.374 4.914 1.00 83.88 137 MET A CA 1
ATOM 1101 C C . MET A 1 137 ? 0.609 10.970 4.374 1.00 83.88 137 MET A C 1
ATOM 1103 O O . MET A 1 137 ? 1.429 10.424 3.640 1.00 83.88 137 MET A O 1
ATOM 1107 N N . CYS A 1 138 ? -0.572 10.412 4.667 1.00 82.31 138 CYS A N 1
ATOM 1108 C CA . CYS A 1 138 ? -0.988 9.114 4.132 1.00 82.31 138 CYS A CA 1
ATOM 1109 C C . CYS A 1 138 ? -1.128 9.149 2.604 1.00 82.31 138 CYS A C 1
ATOM 1111 O O . CYS A 1 138 ? -0.534 8.321 1.917 1.00 82.31 138 CYS A O 1
ATOM 1113 N N . ALA A 1 139 ? -1.856 10.131 2.066 1.00 84.00 139 ALA A N 1
ATOM 1114 C CA . ALA A 1 139 ? -2.053 10.280 0.628 1.00 84.00 139 ALA A CA 1
ATOM 1115 C C . ALA A 1 139 ? -0.736 10.574 -0.102 1.00 84.00 139 ALA A C 1
ATOM 1117 O O . ALA A 1 139 ? -0.512 10.055 -1.188 1.00 84.00 139 ALA A O 1
ATOM 1118 N N . GLY A 1 140 ? 0.155 11.372 0.494 1.00 87.19 140 GLY A N 1
ATOM 1119 C CA . GLY A 1 140 ? 1.471 11.680 -0.063 1.00 87.19 140 GLY A CA 1
ATOM 1120 C C . GLY A 1 140 ? 2.400 10.467 -0.095 1.00 87.19 140 GLY A C 1
ATOM 1121 O O . GLY A 1 140 ? 3.062 10.241 -1.104 1.00 87.19 140 GLY A O 1
ATOM 1122 N N . ASN A 1 141 ? 2.416 9.661 0.970 1.00 89.25 141 ASN A N 1
ATOM 1123 C CA . ASN A 1 141 ? 3.176 8.411 1.017 1.00 89.25 141 ASN A CA 1
ATOM 1124 C C . ASN A 1 141 ? 2.682 7.413 -0.039 1.00 89.25 141 ASN A C 1
ATOM 1126 O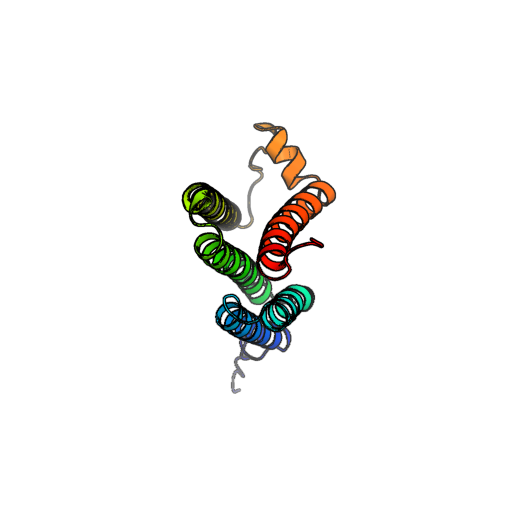 O . ASN A 1 141 ? 3.474 6.844 -0.787 1.00 89.25 141 ASN A O 1
ATOM 1130 N N . GLU A 1 142 ? 1.366 7.253 -0.145 1.00 88.31 142 GLU A N 1
ATOM 1131 C CA . GLU A 1 142 ? 0.758 6.367 -1.134 1.00 88.31 142 GLU A CA 1
ATOM 1132 C C . GLU A 1 142 ? 1.019 6.856 -2.568 1.00 88.31 142 GLU A C 1
ATOM 1134 O O . GLU A 1 142 ? 1.447 6.091 -3.434 1.00 88.31 142 GLU A O 1
ATOM 1139 N N . ALA A 1 143 ? 0.862 8.162 -2.810 1.00 88.69 143 ALA A N 1
ATOM 1140 C CA . ALA A 1 143 ? 1.160 8.782 -4.096 1.00 88.69 143 ALA A CA 1
ATOM 1141 C C . ALA A 1 143 ? 2.639 8.653 -4.478 1.00 88.69 143 ALA A C 1
ATOM 1143 O O . ALA A 1 143 ? 2.942 8.468 -5.653 1.00 88.69 143 ALA A O 1
ATOM 1144 N N . PHE A 1 144 ? 3.561 8.715 -3.513 1.00 91.69 144 PHE A N 1
ATOM 1145 C CA . PHE A 1 144 ? 4.989 8.522 -3.756 1.00 91.69 144 PHE A CA 1
ATOM 1146 C C . PHE A 1 144 ? 5.290 7.113 -4.282 1.00 91.69 144 PHE A C 1
ATOM 1148 O O . PHE A 1 144 ? 5.934 6.973 -5.324 1.00 91.69 144 PHE A O 1
ATOM 1155 N N . TYR A 1 145 ? 4.779 6.069 -3.623 1.00 91.38 145 TYR A N 1
ATOM 1156 C CA . TYR A 1 145 ? 4.971 4.692 -4.085 1.00 91.38 145 TYR A CA 1
ATOM 1157 C C . TYR A 1 145 ? 4.269 4.421 -5.417 1.00 91.38 145 TYR A C 1
ATOM 1159 O O . TYR A 1 145 ? 4.856 3.803 -6.307 1.00 91.38 145 TYR A O 1
ATOM 1167 N N . ALA A 1 146 ? 3.053 4.938 -5.598 1.00 90.50 146 ALA A N 1
ATOM 1168 C CA . ALA A 1 146 ? 2.336 4.830 -6.863 1.00 90.50 146 ALA A CA 1
ATOM 1169 C C . ALA A 1 146 ? 3.078 5.545 -8.008 1.00 90.50 146 ALA A C 1
ATOM 1171 O O . ALA A 1 146 ? 3.174 5.007 -9.112 1.00 90.50 146 ALA A O 1
ATOM 1172 N N . ALA A 1 147 ? 3.655 6.723 -7.753 1.00 90.75 147 ALA A N 1
ATOM 1173 C CA . ALA A 1 147 ? 4.443 7.457 -8.738 1.00 90.75 147 ALA A CA 1
ATOM 1174 C C . ALA A 1 147 ? 5.710 6.689 -9.132 1.00 90.75 147 ALA A C 1
ATOM 1176 O O . ALA A 1 147 ? 5.954 6.514 -10.324 1.00 90.75 147 ALA A O 1
ATOM 1177 N N . LEU A 1 148 ? 6.470 6.167 -8.161 1.00 90.12 148 LEU A N 1
ATOM 1178 C CA . LEU A 1 148 ? 7.635 5.316 -8.436 1.00 90.12 148 LEU A CA 1
ATOM 1179 C C . LEU A 1 148 ? 7.262 4.096 -9.285 1.00 90.12 148 LEU A C 1
ATOM 1181 O O . LEU A 1 148 ? 7.984 3.733 -10.211 1.00 90.12 148 LEU A O 1
ATOM 1185 N N . TYR A 1 149 ? 6.114 3.486 -8.998 1.00 91.38 149 TYR A N 1
ATOM 1186 C CA . TYR A 1 149 ? 5.623 2.335 -9.744 1.00 91.38 149 TYR A CA 1
ATOM 1187 C C . TYR A 1 149 ? 5.319 2.693 -11.203 1.00 91.38 149 TYR A C 1
ATOM 1189 O O . TYR A 1 149 ? 5.817 2.034 -12.114 1.00 91.38 149 TYR A O 1
ATOM 1197 N N . VAL A 1 150 ? 4.569 3.773 -11.443 1.00 90.25 150 VAL A N 1
ATOM 1198 C CA . VAL A 1 150 ? 4.232 4.231 -12.801 1.00 90.25 150 VAL A CA 1
ATOM 1199 C C . VAL A 1 150 ? 5.480 4.668 -13.574 1.00 90.25 150 VAL A C 1
ATOM 1201 O O . VAL A 1 150 ? 5.591 4.356 -14.762 1.00 90.25 150 VAL A O 1
ATOM 1204 N N . MET A 1 151 ? 6.430 5.333 -12.907 1.00 89.38 151 MET A N 1
ATOM 1205 C CA . MET A 1 151 ? 7.704 5.765 -13.494 1.00 89.38 151 MET A CA 1
ATOM 1206 C C . MET A 1 151 ? 8.570 4.598 -13.976 1.00 89.38 151 MET A C 1
ATOM 1208 O O . MET A 1 151 ? 9.301 4.755 -14.949 1.00 89.38 151 MET A O 1
ATOM 1212 N N . ASN A 1 152 ? 8.492 3.428 -13.337 1.00 87.00 152 ASN A N 1
ATOM 1213 C CA . ASN A 1 152 ? 9.230 2.254 -13.799 1.00 87.00 152 ASN A CA 1
ATOM 1214 C C . ASN A 1 152 ? 8.747 1.755 -15.175 1.00 87.00 152 ASN A C 1
ATOM 1216 O O . ASN A 1 152 ? 9.545 1.268 -15.971 1.00 87.00 152 ASN A O 1
ATOM 1220 N N . PHE A 1 153 ? 7.447 1.875 -15.465 1.00 84.81 153 PHE A N 1
ATOM 1221 C CA . PHE A 1 153 ? 6.854 1.415 -16.729 1.00 84.81 153 PHE A CA 1
ATOM 1222 C C . PHE A 1 153 ? 6.821 2.485 -17.817 1.00 84.81 153 PHE A C 1
ATOM 1224 O O . PHE A 1 153 ? 6.906 2.166 -19.001 1.00 84.81 153 PHE A O 1
ATOM 1231 N N . HIS A 1 154 ? 6.687 3.746 -17.422 1.00 80.88 154 HIS A N 1
ATOM 1232 C CA . HIS A 1 154 ? 6.711 4.877 -18.333 1.00 80.88 154 HIS A CA 1
ATOM 1233 C C . HIS A 1 154 ? 8.048 5.579 -18.143 1.00 80.88 154 HIS A C 1
ATOM 1235 O O . HIS A 1 154 ? 8.176 6.480 -17.313 1.00 80.88 154 HIS A O 1
ATOM 1241 N N . THR A 1 155 ? 9.054 5.159 -18.913 1.00 61.78 155 THR A N 1
ATOM 1242 C CA . THR A 1 155 ? 10.262 5.967 -19.091 1.00 61.78 155 THR A CA 1
ATOM 1243 C C . THR A 1 155 ? 9.813 7.362 -19.509 1.00 61.78 155 THR A C 1
ATOM 1245 O O . THR A 1 155 ? 9.106 7.500 -20.512 1.00 61.78 155 THR A O 1
ATOM 1248 N N . GLY A 1 156 ? 10.157 8.375 -18.709 1.00 55.03 156 GLY A N 1
ATOM 1249 C CA . GLY A 1 156 ? 9.878 9.774 -19.033 1.00 55.03 156 GLY A CA 1
ATOM 1250 C C . GLY A 1 156 ? 10.390 10.136 -20.435 1.00 55.03 156 GLY A C 1
ATOM 1251 O O . GLY A 1 156 ? 11.183 9.379 -21.001 1.00 55.03 156 GLY A O 1
ATOM 1252 N N . PRO A 1 157 ? 9.933 11.258 -21.021 1.00 52.34 157 PRO A N 1
ATOM 1253 C CA . PRO A 1 157 ? 10.397 11.664 -22.342 1.00 52.34 157 PRO A CA 1
ATOM 1254 C C . PRO A 1 157 ? 11.932 11.685 -22.372 1.00 52.34 157 PRO A C 1
ATOM 1256 O O . PRO A 1 157 ? 12.559 12.308 -21.513 1.00 52.34 157 PRO A O 1
ATOM 1259 N N . ILE A 1 158 ? 12.492 10.935 -23.325 1.00 46.88 158 ILE A N 1
ATOM 1260 C CA . ILE A 1 158 ? 13.904 10.979 -23.734 1.00 46.88 158 ILE A CA 1
ATOM 1261 C C . ILE A 1 158 ? 14.252 12.356 -24.289 1.00 46.88 158 ILE A C 1
ATOM 1263 O O . ILE A 1 158 ? 13.393 12.932 -24.997 1.00 46.88 158 ILE A O 1
#

Radius of gyration: 18.68 Å; chains: 1; bounding box: 58×38×56 Å

Sequence (158 aa):
MAEERENIFLFVPNLIGFGRVILAIISFYFMPTHCTLACTCYITSALLDAFDGTKFGAMLDQLTDRSGTACLMVTLATFYPQWTFWLQLSLAIDITCHWLYLHTVTLQGKTSHKFIDMSENPIMHVYYTNKTVLFFMCAGNEAFYAALYVMNFHTGPI

Secondary structure (DSSP, 8-state):
-------GGGSHHHHHHHHHHHHHHHHHHHTTT-HHHHHHHHHHHHHGGGG--SHHHHHHHHHHHHHHHHHHHHHHHHH-GGGHHHHHHHHHHHHHHHHHHHHHHHHTTT-------GGG-HHHHHHHH-HHHHHHHHHHHHHHHHHHHHHHHSPPP-

InterPro domains:
  IPR000462 CDP-alcohol phosphatidyltransferase [PF01066] (11-94)
  IPR043130 CDP-alcohol phosphatidyltransferase, transmembrane domain [G3DSA:1.20.120.1760] (10-155)